Protein AF-A0A844SK25-F1 (afdb_monomer_lite)

pLDDT: mean 80.5, std 13.1, range [42.94, 95.69]

Foldseek 3Di:
DEEEEAEDPDPVVVVCVPVQVVVVYHYHYDDLPDQLLVSLVVCVVPVHPYYHHDPVSCVRNVVVNVVCVVVPPD

Radius of gyration: 12.13 Å; chains: 1; bounding box: 25×33×24 Å

Structure (mmCIF, N/CA/C/O backbone):
data_AF-A0A844SK25-F1
#
_entry.id   AF-A0A844SK25-F1
#
loop_
_atom_site.group_PDB
_atom_site.id
_atom_site.type_symbol
_atom_site.label_atom_id
_atom_site.label_alt_id
_atom_site.label_comp_id
_atom_site.label_asym_id
_atom_site.label_entity_id
_atom_site.label_seq_id
_atom_site.pdbx_PDB_ins_code
_atom_site.Cartn_x
_atom_site.Cartn_y
_atom_site.Cartn_z
_atom_site.occupancy
_atom_site.B_iso_or_equiv
_atom_site.auth_seq_id
_atom_site.auth_comp_id
_atom_site.auth_asym_id
_atom_site.auth_atom_id
_atom_site.pdbx_PDB_model_num
ATOM 1 N N . MET A 1 1 ? -9.807 4.387 10.631 1.00 81.31 1 MET A N 1
ATOM 2 C CA . MET A 1 1 ? -9.478 3.338 9.637 1.00 81.31 1 MET A CA 1
ATOM 3 C C . MET A 1 1 ? -8.075 3.602 9.125 1.00 81.31 1 MET A C 1
ATOM 5 O O . MET A 1 1 ? -7.773 4.760 8.854 1.00 81.31 1 MET A O 1
ATOM 9 N N . ARG A 1 2 ? -7.229 2.573 9.036 1.00 87.62 2 ARG A N 1
ATOM 10 C CA . ARG A 1 2 ? -5.878 2.683 8.478 1.00 87.62 2 ARG A CA 1
ATOM 11 C C . ARG A 1 2 ? -5.796 1.972 7.133 1.00 87.62 2 ARG A C 1
ATOM 13 O O . ARG A 1 2 ? -6.395 0.906 6.969 1.00 87.62 2 ARG A O 1
ATOM 20 N N . VAL A 1 3 ? -5.110 2.602 6.186 1.00 88.69 3 VAL A N 1
ATOM 21 C CA . VAL A 1 3 ? -4.897 2.097 4.830 1.00 88.69 3 VAL A CA 1
ATOM 22 C C . VAL A 1 3 ? -3.398 2.017 4.587 1.00 88.69 3 VAL A C 1
ATOM 24 O O . VAL A 1 3 ? -2.720 3.044 4.540 1.00 88.69 3 VAL A O 1
ATOM 27 N N . ALA A 1 4 ? -2.896 0.800 4.409 1.00 90.31 4 ALA A N 1
ATOM 28 C CA . ALA A 1 4 ? -1.517 0.552 4.038 1.00 90.31 4 ALA A CA 1
ATOM 29 C C . ALA A 1 4 ? -1.313 0.687 2.530 1.00 90.31 4 ALA A C 1
ATOM 31 O O . ALA A 1 4 ? -2.161 0.291 1.727 1.00 90.31 4 ALA A O 1
ATOM 32 N N . THR A 1 5 ? -0.149 1.198 2.140 1.00 91.12 5 THR A N 1
ATOM 33 C CA . THR A 1 5 ? 0.271 1.285 0.742 1.00 91.12 5 THR A CA 1
ATOM 34 C C . THR A 1 5 ? 1.695 0.778 0.571 1.00 91.12 5 THR A C 1
ATOM 36 O O . THR A 1 5 ? 2.591 1.129 1.337 1.00 91.12 5 THR A O 1
ATOM 39 N N . LEU A 1 6 ? 1.895 -0.044 -0.454 1.00 90.56 6 LEU A N 1
ATOM 40 C CA . LEU A 1 6 ? 3.173 -0.609 -0.860 1.00 90.56 6 LEU A CA 1
ATOM 41 C C . LEU A 1 6 ? 3.298 -0.474 -2.378 1.00 90.56 6 LEU A C 1
ATOM 43 O O . LEU A 1 6 ? 2.900 -1.355 -3.141 1.00 90.56 6 LEU A O 1
ATOM 47 N N . ALA A 1 7 ? 3.815 0.664 -2.820 1.00 89.56 7 ALA A N 1
ATOM 48 C CA . ALA A 1 7 ? 3.952 0.984 -4.231 1.00 89.56 7 ALA A CA 1
ATOM 49 C C . ALA A 1 7 ? 5.232 1.780 -4.489 1.00 89.56 7 ALA A C 1
ATOM 51 O O . ALA A 1 7 ? 5.837 2.346 -3.576 1.00 89.56 7 ALA A O 1
ATOM 52 N N . TRP A 1 8 ? 5.651 1.804 -5.752 1.00 88.81 8 TRP A N 1
ATOM 53 C CA . TRP A 1 8 ? 6.689 2.720 -6.208 1.00 88.81 8 TRP A CA 1
ATOM 54 C C . TRP A 1 8 ? 6.142 4.140 -6.319 1.00 88.81 8 TRP A C 1
ATOM 56 O O . TRP A 1 8 ? 4.932 4.339 -6.463 1.00 88.81 8 TRP A O 1
ATOM 66 N N . ASN A 1 9 ? 7.054 5.115 -6.346 1.00 89.00 9 ASN A N 1
ATOM 67 C CA . ASN A 1 9 ? 6.707 6.509 -6.589 1.00 89.00 9 ASN A CA 1
ATOM 68 C C . ASN A 1 9 ? 6.107 6.660 -7.996 1.00 89.00 9 ASN A C 1
ATOM 70 O O . ASN A 1 9 ? 6.812 6.702 -9.003 1.00 89.00 9 ASN A O 1
ATOM 74 N N . SER A 1 10 ? 4.782 6.664 -8.047 1.00 89.19 10 SER A N 1
ATOM 75 C CA . SER A 1 10 ? 3.966 6.665 -9.253 1.00 89.19 10 SER A CA 1
ATOM 76 C C . SER A 1 10 ? 2.764 7.574 -9.029 1.00 89.19 10 SER A C 1
ATOM 78 O O . SER A 1 10 ? 2.379 7.827 -7.886 1.00 89.19 10 SER A O 1
ATOM 80 N N . HIS A 1 11 ? 2.132 8.031 -10.113 1.00 92.94 11 HIS A N 1
ATOM 81 C CA . HIS A 1 11 ? 0.937 8.877 -10.011 1.00 92.94 11 HIS A CA 1
ATOM 82 C C . HIS A 1 11 ? -0.166 8.219 -9.166 1.00 92.94 11 HIS A C 1
ATOM 84 O O . HIS A 1 11 ? -0.760 8.877 -8.324 1.00 92.94 11 HIS A O 1
ATOM 90 N N . ARG A 1 12 ? -0.360 6.899 -9.296 1.00 90.81 12 ARG A N 1
ATOM 91 C CA . ARG A 1 12 ? -1.348 6.141 -8.508 1.00 90.81 12 ARG A CA 1
ATOM 92 C C . ARG A 1 12 ? -1.027 6.125 -7.021 1.00 90.81 12 ARG A C 1
ATOM 94 O O . ARG A 1 12 ? -1.927 6.135 -6.188 1.00 90.81 12 ARG A O 1
ATOM 101 N N . HIS A 1 13 ? 0.258 6.079 -6.669 1.00 93.06 13 HIS A N 1
ATOM 102 C CA . HIS A 1 13 ? 0.646 6.148 -5.264 1.00 93.06 13 HIS A CA 1
ATOM 103 C C . HIS A 1 13 ? 0.387 7.548 -4.714 1.00 93.06 13 HIS A C 1
ATOM 105 O O . HIS A 1 13 ? -0.181 7.668 -3.633 1.00 93.06 13 HIS A O 1
ATOM 111 N N . LEU A 1 14 ? 0.698 8.593 -5.488 1.00 94.56 14 LEU A N 1
ATOM 112 C CA . LEU A 1 14 ? 0.378 9.976 -5.128 1.00 94.56 14 LEU A CA 1
ATOM 113 C C . LEU A 1 14 ? -1.135 10.201 -4.957 1.00 94.56 14 LEU A C 1
ATOM 115 O O . LEU A 1 14 ? -1.549 10.883 -4.024 1.00 94.56 14 LEU A O 1
ATOM 119 N N . GLU A 1 15 ? -1.971 9.592 -5.798 1.00 95.12 15 GLU A N 1
ATOM 120 C CA . GLU A 1 15 ? -3.429 9.630 -5.633 1.00 95.12 15 GLU A CA 1
ATOM 121 C C . GLU A 1 15 ? -3.858 9.069 -4.272 1.00 95.12 15 GLU A C 1
ATOM 123 O O . GLU A 1 15 ? -4.673 9.687 -3.593 1.00 95.12 15 GLU A O 1
ATOM 128 N N . LEU A 1 16 ? -3.270 7.957 -3.817 1.00 92.94 16 LEU A N 1
ATOM 129 C CA . LEU A 1 16 ? -3.540 7.405 -2.483 1.00 92.94 16 LEU A CA 1
ATOM 130 C C . LEU A 1 16 ? -3.052 8.329 -1.360 1.00 92.94 16 LEU A C 1
ATOM 132 O O . LEU A 1 16 ? -3.724 8.428 -0.332 1.00 92.94 16 LEU A O 1
ATOM 136 N N . TYR A 1 17 ? -1.935 9.039 -1.567 1.00 93.25 17 TYR A N 1
ATOM 137 C CA . TYR A 1 17 ? -1.449 10.057 -0.628 1.00 93.25 17 TYR A CA 1
ATOM 138 C C . TYR A 1 17 ? -2.467 11.165 -0.366 1.00 93.25 17 TYR A C 1
ATOM 140 O O . TYR A 1 17 ? -2.520 11.690 0.744 1.00 93.25 17 TYR A O 1
ATOM 148 N N . LEU A 1 18 ? -3.282 11.496 -1.366 1.00 94.88 18 LEU A N 1
ATOM 149 C CA . LEU A 1 18 ? -4.295 12.541 -1.272 1.00 94.88 18 LEU A CA 1
ATOM 150 C C . LEU A 1 18 ? -5.661 11.973 -0.866 1.00 94.88 18 LEU A C 1
ATOM 152 O O . LEU A 1 18 ? -6.297 12.477 0.055 1.00 94.88 18 LEU A O 1
ATOM 156 N N . ALA A 1 19 ? -6.099 10.892 -1.511 1.00 94.56 19 ALA A N 1
ATOM 157 C CA . ALA A 1 19 ? -7.429 10.323 -1.325 1.00 94.56 19 ALA A CA 1
ATOM 158 C C . ALA A 1 19 ? -7.644 9.758 0.086 1.00 94.56 19 ALA A C 1
ATOM 160 O O . ALA A 1 19 ? -8.692 9.997 0.684 1.00 94.56 19 ALA A O 1
ATOM 161 N N . VAL A 1 20 ? -6.661 9.037 0.642 1.00 94.06 20 VAL A N 1
ATOM 162 C CA . VAL A 1 20 ? -6.817 8.360 1.941 1.00 94.06 20 VAL A CA 1
ATOM 163 C C . VAL A 1 20 ? -7.042 9.364 3.084 1.00 94.06 20 VAL A C 1
ATOM 165 O O . VAL A 1 20 ? -8.036 9.207 3.800 1.00 94.06 20 VAL A O 1
ATOM 168 N N . PRO A 1 21 ? -6.223 10.426 3.242 1.00 93.44 21 PRO A N 1
ATOM 169 C CA . PRO A 1 21 ? -6.506 11.475 4.222 1.00 93.44 21 PRO A CA 1
ATOM 170 C C . PRO A 1 21 ? -7.821 12.216 3.957 1.00 93.44 21 PRO A C 1
ATOM 172 O O . PRO A 1 21 ? -8.561 12.484 4.901 1.00 93.44 21 PRO A O 1
ATOM 175 N N . CYS A 1 22 ? -8.157 12.505 2.692 1.00 95.69 22 CYS A N 1
ATOM 176 C CA . CYS A 1 22 ? -9.421 13.164 2.336 1.00 95.69 22 CYS A CA 1
ATOM 177 C C . CYS A 1 22 ? -10.663 12.347 2.731 1.00 95.69 22 CYS A C 1
ATOM 179 O O . CYS A 1 22 ? -11.716 12.923 2.988 1.00 95.69 22 CYS A O 1
ATOM 181 N N . MET A 1 23 ? -10.547 11.021 2.824 1.00 94.06 23 MET A N 1
ATOM 182 C CA . MET A 1 23 ? -11.607 10.134 3.315 1.00 94.06 23 MET A CA 1
ATOM 183 C C . MET A 1 23 ? -11.663 10.028 4.852 1.00 94.06 23 MET A C 1
ATOM 185 O O . MET A 1 23 ? -12.457 9.253 5.384 1.00 94.06 23 MET A O 1
ATOM 189 N N . GLY A 1 24 ? -10.814 10.758 5.585 1.00 92.75 24 GLY A N 1
ATOM 190 C CA . GLY A 1 24 ? -10.709 10.666 7.046 1.00 92.75 24 GLY A CA 1
ATOM 191 C C . GLY A 1 24 ? -9.990 9.403 7.538 1.00 92.75 24 GLY A C 1
ATOM 192 O O . GLY A 1 24 ? -10.119 9.025 8.705 1.00 92.75 24 GLY A O 1
ATOM 193 N N . ALA A 1 25 ? -9.249 8.721 6.661 1.00 92.56 25 ALA A N 1
ATOM 194 C CA . ALA A 1 25 ? -8.440 7.561 7.009 1.00 92.56 25 ALA A CA 1
ATOM 195 C C . ALA A 1 25 ? -6.964 7.942 7.187 1.00 92.56 25 ALA A C 1
ATOM 197 O O . ALA A 1 25 ? -6.477 8.941 6.663 1.00 92.56 25 ALA A O 1
ATOM 198 N N . VAL A 1 26 ? -6.234 7.118 7.938 1.00 91.00 26 VAL A N 1
ATOM 199 C CA . VAL A 1 26 ? -4.791 7.287 8.131 1.00 91.00 26 VAL A CA 1
ATOM 200 C C . VAL A 1 26 ? -4.057 6.481 7.071 1.00 91.00 26 VAL A C 1
ATOM 202 O O . VAL A 1 26 ? -4.271 5.274 6.946 1.00 91.00 26 VAL A O 1
ATOM 205 N N . LEU A 1 27 ? -3.178 7.152 6.332 1.00 91.12 27 LEU A N 1
ATOM 206 C CA . LEU A 1 27 ? -2.308 6.523 5.353 1.00 91.12 27 LEU A CA 1
ATOM 207 C C . LEU A 1 27 ? -1.041 5.985 6.024 1.00 91.12 27 LEU A C 1
ATOM 209 O O . LEU A 1 27 ? -0.268 6.741 6.609 1.00 91.12 27 LEU A O 1
ATOM 213 N N . HIS A 1 28 ? -0.807 4.687 5.881 1.00 89.50 28 HIS A N 1
ATOM 214 C CA . HIS A 1 28 ? 0.413 4.011 6.296 1.00 89.50 28 HIS A CA 1
ATOM 215 C C . HIS A 1 28 ? 1.216 3.639 5.044 1.00 89.50 28 HIS A C 1
ATOM 217 O O . HIS A 1 28 ? 0.738 2.928 4.163 1.00 89.50 28 HIS A O 1
ATOM 223 N N . THR A 1 29 ? 2.432 4.163 4.913 1.00 89.62 29 THR A N 1
ATOM 224 C CA . THR A 1 29 ? 3.278 3.926 3.734 1.00 89.62 29 THR A CA 1
ATOM 225 C C . THR A 1 29 ? 4.401 2.968 4.091 1.00 89.62 29 THR A C 1
ATOM 227 O O . THR A 1 29 ? 5.222 3.247 4.961 1.00 89.62 29 THR A O 1
ATOM 230 N N . ILE A 1 30 ? 4.420 1.812 3.430 1.00 87.19 30 ILE A N 1
ATOM 231 C CA . ILE A 1 30 ? 5.420 0.773 3.650 1.00 87.19 30 ILE A CA 1
ATOM 232 C C . ILE A 1 30 ? 6.540 0.966 2.635 1.00 87.19 30 ILE A C 1
ATOM 234 O O . ILE A 1 30 ? 6.310 1.070 1.429 1.00 87.19 30 ILE A O 1
ATOM 238 N N . ASN A 1 31 ? 7.778 0.995 3.121 1.00 86.19 31 ASN A N 1
ATOM 239 C CA . ASN A 1 31 ? 8.937 1.134 2.256 1.00 86.19 31 ASN A CA 1
ATOM 240 C C . ASN A 1 31 ? 9.159 -0.154 1.446 1.00 86.19 31 ASN A C 1
ATOM 242 O O . ASN A 1 31 ? 9.549 -1.185 1.989 1.00 86.19 31 ASN A O 1
ATOM 246 N N . ALA A 1 32 ? 8.979 -0.074 0.128 1.00 78.81 32 ALA A N 1
ATOM 247 C CA . ALA A 1 32 ? 9.183 -1.191 -0.795 1.00 78.81 32 ALA A CA 1
ATOM 248 C C . ALA A 1 32 ? 10.637 -1.699 -0.882 1.00 78.81 32 ALA A C 1
ATOM 250 O O . ALA A 1 32 ? 10.884 -2.719 -1.516 1.00 78.81 32 ALA A O 1
ATOM 251 N N . ARG A 1 33 ? 11.606 -1.005 -0.262 1.00 80.81 33 ARG A N 1
ATOM 252 C CA . ARG A 1 33 ? 13.008 -1.453 -0.164 1.00 80.81 33 ARG A CA 1
ATOM 253 C C . ARG A 1 33 ? 13.271 -2.434 0.985 1.00 80.81 33 ARG A C 1
ATOM 255 O O . ARG A 1 33 ? 14.380 -2.952 1.074 1.00 80.81 33 ARG A O 1
ATOM 262 N N . LEU A 1 34 ? 12.303 -2.65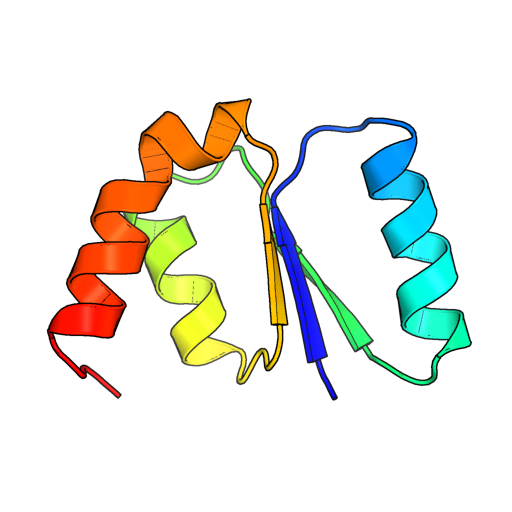2 1.876 1.00 81.06 34 LEU A N 1
ATOM 263 C CA . LEU A 1 34 ? 12.400 -3.666 2.930 1.00 81.06 34 LEU A CA 1
ATOM 264 C C . LEU A 1 34 ? 12.418 -5.079 2.328 1.00 81.06 34 LEU A C 1
ATOM 266 O O . LEU A 1 34 ? 11.920 -5.306 1.224 1.00 81.06 34 LEU A O 1
ATOM 270 N N . GLN A 1 35 ? 12.981 -6.044 3.059 1.00 77.12 35 GLN A N 1
ATOM 271 C CA . GLN A 1 35 ? 12.915 -7.442 2.638 1.00 77.12 35 GLN A CA 1
ATOM 272 C C . GLN A 1 35 ? 11.464 -7.938 2.662 1.00 77.12 35 GLN A C 1
ATOM 274 O O . GLN A 1 35 ? 10.660 -7.517 3.495 1.00 77.12 35 GLN A O 1
ATOM 279 N N . ALA A 1 36 ? 11.129 -8.858 1.754 1.00 76.12 36 ALA A N 1
ATOM 280 C CA . ALA A 1 36 ? 9.760 -9.344 1.575 1.00 76.12 36 ALA A CA 1
ATOM 281 C C . ALA A 1 36 ? 9.134 -9.885 2.875 1.00 76.12 36 ALA A C 1
ATOM 283 O O . ALA A 1 36 ? 7.960 -9.636 3.151 1.00 76.12 36 ALA A O 1
ATOM 284 N N . LEU A 1 37 ? 9.943 -10.556 3.700 1.00 76.06 37 LEU A N 1
ATOM 285 C CA . LEU A 1 37 ? 9.527 -11.090 4.994 1.00 76.06 37 LEU A CA 1
ATOM 286 C C . LEU A 1 37 ? 9.127 -9.987 5.988 1.00 76.06 37 LEU A C 1
ATOM 288 O O . LEU A 1 37 ? 8.140 -10.133 6.706 1.00 76.06 37 LEU A O 1
ATOM 292 N N . ASP A 1 38 ? 9.861 -8.875 6.018 1.00 79.25 38 ASP A N 1
ATOM 293 C CA . ASP A 1 38 ? 9.572 -7.751 6.914 1.00 79.25 38 ASP A CA 1
ATOM 294 C C . ASP A 1 38 ? 8.349 -6.966 6.443 1.00 79.25 38 ASP 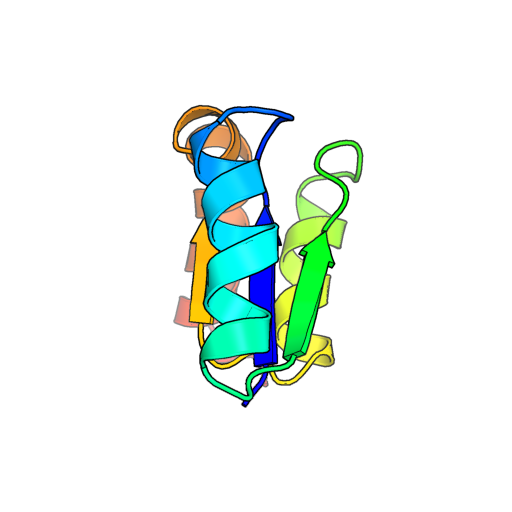A C 1
ATOM 296 O O . ASP A 1 38 ? 7.502 -6.574 7.246 1.00 79.25 38 ASP A O 1
ATOM 300 N N . ILE A 1 39 ? 8.196 -6.815 5.125 1.00 77.88 39 ILE A N 1
ATOM 301 C CA . ILE A 1 39 ? 6.996 -6.228 4.525 1.00 77.88 39 ILE A CA 1
ATOM 302 C C . ILE A 1 39 ? 5.753 -7.030 4.920 1.00 77.88 39 ILE A C 1
ATOM 304 O O . ILE A 1 39 ? 4.746 -6.440 5.299 1.00 77.88 39 ILE A O 1
ATOM 308 N N . ALA A 1 40 ? 5.818 -8.364 4.900 1.00 75.31 40 ALA A N 1
ATOM 309 C CA . ALA A 1 40 ? 4.700 -9.221 5.298 1.00 75.31 40 ALA A CA 1
ATOM 310 C C . ALA A 1 40 ? 4.378 -9.163 6.810 1.00 75.31 40 ALA A C 1
ATOM 312 O O . ALA A 1 40 ? 3.319 -9.637 7.237 1.00 75.31 40 ALA A O 1
ATOM 313 N N . ARG A 1 41 ? 5.263 -8.588 7.638 1.00 71.19 41 ARG A N 1
ATOM 314 C CA . ARG A 1 41 ? 5.055 -8.399 9.086 1.00 71.19 41 ARG A CA 1
ATOM 315 C C . ARG A 1 41 ? 4.367 -7.082 9.439 1.00 71.19 41 ARG A C 1
ATOM 317 O O . ARG A 1 41 ? 3.683 -7.028 10.457 1.00 71.19 41 ARG A O 1
ATOM 324 N N . LEU A 1 42 ? 4.494 -6.057 8.598 1.00 70.88 42 LEU A N 1
ATOM 325 C CA . LEU A 1 42 ? 3.967 -4.715 8.868 1.00 70.88 42 LEU A CA 1
ATOM 326 C C . LEU A 1 42 ? 2.427 -4.632 8.911 1.00 70.88 42 LEU A C 1
ATOM 328 O O . LEU A 1 42 ? 1.919 -4.097 9.897 1.00 70.88 42 LEU A O 1
ATOM 332 N N . PRO A 1 43 ? 1.665 -5.186 7.941 1.00 65.94 43 PRO A N 1
ATOM 333 C CA . PRO A 1 43 ? 0.202 -5.094 7.955 1.00 65.94 43 PRO A CA 1
ATOM 334 C C . PRO A 1 43 ? -0.436 -5.771 9.174 1.00 65.94 43 PRO A C 1
ATOM 336 O O . PRO A 1 43 ? -1.428 -5.277 9.698 1.00 65.94 43 PRO A O 1
ATOM 339 N N . ALA A 1 44 ? 0.158 -6.874 9.649 1.00 64.19 44 ALA A N 1
ATOM 340 C CA . ALA A 1 44 ? -0.329 -7.613 10.817 1.00 64.19 44 ALA A CA 1
ATOM 341 C C . ALA A 1 44 ? -0.179 -6.809 12.118 1.00 64.19 44 ALA A C 1
ATOM 343 O O . ALA A 1 44 ? -1.018 -6.904 13.005 1.00 64.19 44 ALA A O 1
ATOM 344 N N . HIS A 1 45 ? 0.869 -5.990 12.227 1.00 61.53 45 HIS A N 1
ATOM 345 C CA . HIS A 1 45 ? 1.124 -5.202 13.432 1.00 61.53 45 HIS A CA 1
ATOM 346 C C . HIS A 1 45 ? 0.410 -3.842 13.435 1.00 61.53 45 HIS A C 1
ATOM 348 O O . HIS A 1 45 ? 0.203 -3.249 14.488 1.00 61.53 45 HIS A O 1
ATOM 354 N N . ALA A 1 46 ? 0.045 -3.327 12.260 1.00 63.50 46 ALA A N 1
ATOM 355 C CA . ALA A 1 46 ? -0.463 -1.966 12.103 1.00 63.50 46 ALA A CA 1
ATOM 356 C C . ALA A 1 46 ? -2.001 -1.838 12.147 1.00 63.50 46 ALA A C 1
ATOM 358 O O . ALA A 1 46 ? -2.515 -0.726 12.014 1.00 63.50 46 ALA A O 1
ATOM 359 N N . GLU A 1 47 ? -2.738 -2.940 12.356 1.00 70.19 47 GLU A N 1
ATOM 360 C CA . GLU A 1 47 ? -4.214 -2.989 12.297 1.00 70.19 47 GLU A CA 1
ATOM 361 C C . GLU A 1 47 ? -4.782 -2.366 11.000 1.00 70.19 47 GLU A C 1
ATOM 363 O O . GLU A 1 47 ? -5.856 -1.748 10.977 1.00 70.19 47 GLU A O 1
ATOM 368 N N . ASP A 1 48 ? -4.039 -2.491 9.897 1.00 78.31 48 ASP A N 1
ATOM 369 C CA . ASP A 1 48 ? -4.432 -1.932 8.609 1.00 78.31 48 ASP A CA 1
ATOM 370 C C . ASP A 1 48 ? -5.638 -2.697 8.050 1.00 78.31 48 ASP A C 1
ATOM 372 O O . ASP A 1 48 ? -5.617 -3.917 7.899 1.00 78.31 48 ASP A O 1
ATOM 376 N N . ARG A 1 49 ? -6.714 -1.973 7.717 1.00 79.25 49 ARG A N 1
ATOM 377 C CA . ARG A 1 49 ? -7.956 -2.587 7.209 1.00 79.25 49 ARG A CA 1
ATOM 378 C C . ARG A 1 49 ? -7.923 -2.859 5.710 1.00 79.25 49 ARG A C 1
ATOM 380 O O . ARG A 1 49 ? -8.705 -3.665 5.219 1.00 79.25 49 ARG A O 1
ATOM 387 N N . VAL A 1 50 ? -7.075 -2.140 4.980 1.00 84.31 50 VAL A N 1
ATOM 388 C CA . VAL A 1 50 ? -6.923 -2.238 3.524 1.00 84.31 50 VAL A CA 1
ATOM 389 C C . VAL A 1 50 ? -5.445 -2.086 3.189 1.00 84.31 50 VAL A C 1
ATOM 391 O O . VAL A 1 50 ? -4.783 -1.210 3.742 1.00 84.31 50 VAL A O 1
ATOM 394 N N . LEU A 1 51 ? -4.949 -2.909 2.265 1.00 86.56 51 LEU A N 1
ATOM 395 C CA . LEU A 1 51 ? -3.585 -2.850 1.746 1.00 86.56 51 LEU A CA 1
ATOM 396 C C . LEU A 1 51 ? -3.621 -2.665 0.223 1.00 86.56 51 LEU A C 1
ATOM 398 O O . LEU A 1 51 ? -4.083 -3.543 -0.504 1.00 86.56 51 LEU A O 1
ATOM 402 N N . PHE A 1 52 ? -3.098 -1.540 -0.262 1.00 88.69 52 PHE A N 1
ATOM 403 C CA . PHE A 1 52 ? -2.843 -1.315 -1.685 1.00 88.69 52 PHE A CA 1
ATOM 404 C C . PHE A 1 52 ? -1.415 -1.727 -2.025 1.00 88.69 52 PHE A C 1
ATOM 406 O O . PHE A 1 52 ? -0.466 -1.201 -1.446 1.00 88.69 52 PHE A O 1
ATOM 413 N N . VAL A 1 53 ? -1.254 -2.633 -2.990 1.00 87.88 53 VAL A N 1
ATOM 414 C CA . VAL A 1 53 ? 0.061 -3.111 -3.438 1.00 87.88 53 VAL A CA 1
ATOM 415 C C . VAL A 1 53 ? 0.217 -2.906 -4.937 1.00 87.88 53 VAL A C 1
ATOM 417 O O . VAL A 1 53 ? -0.673 -3.253 -5.714 1.00 87.88 53 VAL A O 1
ATOM 420 N N . ASP A 1 54 ? 1.364 -2.377 -5.357 1.00 88.44 54 ASP A N 1
ATOM 421 C CA . ASP A 1 54 ? 1.719 -2.330 -6.772 1.00 88.44 54 ASP A CA 1
ATOM 422 C C . ASP A 1 54 ? 1.939 -3.746 -7.327 1.00 88.44 54 ASP A C 1
ATOM 424 O O . ASP A 1 54 ? 2.591 -4.590 -6.711 1.00 88.44 54 ASP A O 1
ATOM 428 N N . ARG A 1 55 ? 1.432 -4.009 -8.536 1.00 86.88 55 ARG A N 1
ATOM 429 C CA . ARG A 1 55 ? 1.501 -5.333 -9.175 1.00 86.88 55 ARG A CA 1
ATOM 430 C C . ARG A 1 55 ? 2.933 -5.856 -9.318 1.00 86.88 55 ARG A C 1
ATOM 432 O O . ARG A 1 55 ? 3.144 -7.065 -9.231 1.00 86.88 55 ARG A O 1
ATOM 439 N N . SER A 1 56 ? 3.899 -4.975 -9.563 1.00 85.94 56 SER A N 1
ATOM 440 C CA . SER A 1 56 ? 5.305 -5.366 -9.698 1.00 85.94 56 SER A CA 1
ATOM 441 C C . SER A 1 56 ? 5.888 -5.876 -8.378 1.00 85.94 56 SER A C 1
ATOM 443 O O . SER A 1 56 ? 6.656 -6.834 -8.386 1.00 85.94 56 SER A O 1
ATOM 445 N N . ILE A 1 57 ? 5.460 -5.302 -7.249 1.00 84.00 57 ILE A N 1
ATOM 446 C CA . ILE A 1 57 ? 5.881 -5.700 -5.902 1.00 84.00 57 ILE A CA 1
ATOM 447 C C . ILE A 1 57 ? 5.107 -6.944 -5.451 1.00 84.00 57 ILE A C 1
ATOM 449 O O . ILE A 1 57 ? 5.692 -7.853 -4.865 1.00 84.00 57 ILE A O 1
ATOM 453 N N . TRP A 1 58 ? 3.818 -7.042 -5.797 1.00 84.69 58 TRP A N 1
ATOM 454 C CA . 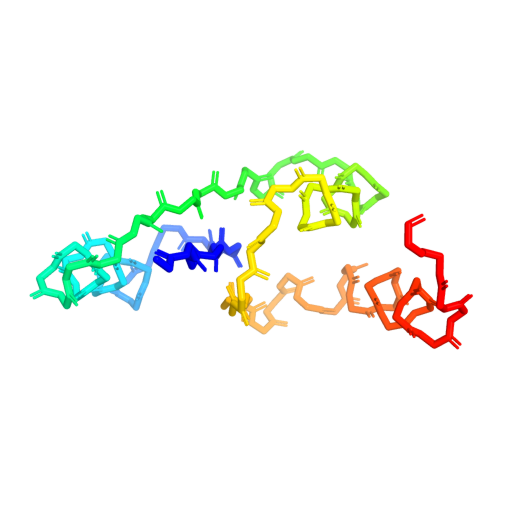TRP A 1 58 ? 2.968 -8.190 -5.464 1.00 84.69 58 TRP A CA 1
ATOM 455 C C . TRP A 1 58 ? 3.571 -9.532 -5.893 1.00 84.69 58 TRP A C 1
ATOM 457 O O . TRP A 1 58 ? 3.422 -10.520 -5.186 1.00 84.69 58 TRP A O 1
ATOM 467 N N . ARG A 1 59 ? 4.310 -9.588 -7.008 1.00 81.12 59 ARG A N 1
ATOM 468 C CA . ARG A 1 59 ? 4.998 -10.823 -7.423 1.00 81.12 59 ARG A CA 1
ATOM 469 C C . ARG A 1 59 ? 6.026 -11.329 -6.410 1.00 81.12 59 ARG A C 1
ATOM 471 O O . ARG A 1 59 ? 6.231 -12.533 -6.328 1.00 81.12 59 ARG A O 1
ATOM 478 N N . THR A 1 60 ? 6.658 -10.430 -5.665 1.00 80.19 60 THR A N 1
ATOM 479 C CA . THR A 1 60 ? 7.730 -10.762 -4.720 1.00 80.19 60 THR A CA 1
ATOM 480 C C . THR A 1 60 ? 7.190 -11.019 -3.316 1.00 80.19 60 THR A C 1
ATOM 482 O O . THR A 1 60 ? 7.654 -11.929 -2.641 1.00 80.19 60 THR A O 1
ATOM 485 N N . VAL A 1 61 ? 6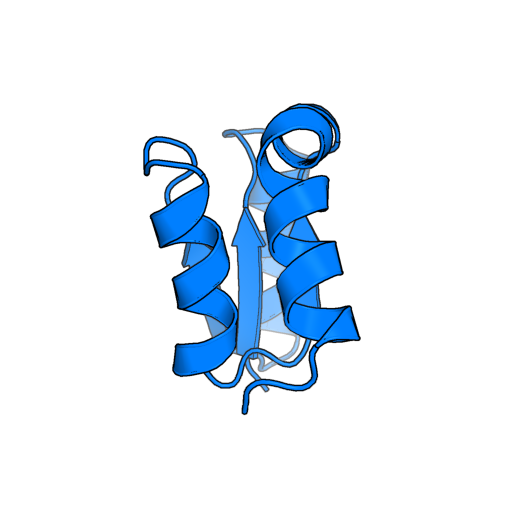.201 -10.238 -2.869 1.00 78.75 61 VAL A N 1
ATOM 486 C CA . VAL A 1 61 ? 5.643 -10.326 -1.500 1.00 78.75 61 VAL A CA 1
ATOM 487 C C . VAL A 1 61 ? 4.297 -11.038 -1.412 1.00 78.75 61 VAL A C 1
ATOM 489 O O . VAL A 1 61 ? 3.879 -11.412 -0.321 1.00 78.75 61 VAL A O 1
ATOM 492 N N . GLY A 1 62 ? 3.602 -11.239 -2.531 1.00 76.62 62 GLY A N 1
ATOM 493 C CA . GLY A 1 62 ? 2.251 -11.801 -2.553 1.00 76.62 62 GLY A CA 1
ATOM 494 C C . GLY A 1 62 ? 2.187 -13.213 -1.985 1.00 76.62 62 GLY A C 1
ATOM 495 O O . GLY A 1 62 ? 1.245 -13.525 -1.267 1.00 76.62 62 GLY A O 1
ATOM 496 N N . THR A 1 63 ? 3.215 -14.032 -2.223 1.00 73.94 63 THR A N 1
ATOM 497 C CA . THR A 1 63 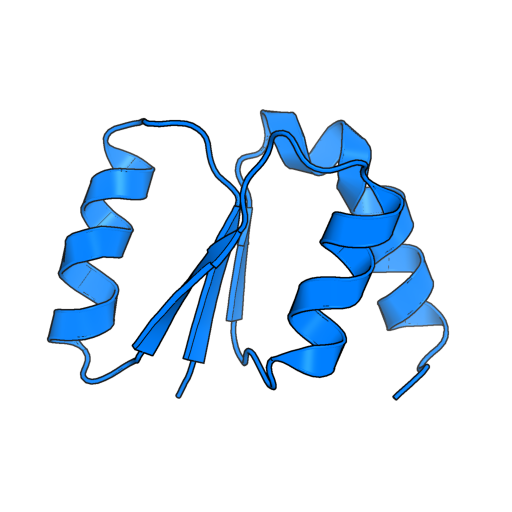? 3.324 -15.377 -1.639 1.00 73.94 63 THR A CA 1
ATOM 498 C C . THR A 1 63 ? 3.419 -15.310 -0.115 1.00 73.94 63 THR A C 1
ATOM 500 O O . THR A 1 63 ? 2.649 -15.973 0.567 1.00 73.94 63 THR A O 1
ATOM 503 N N . GLU A 1 64 ? 4.279 -14.450 0.434 1.00 73.94 64 GLU A N 1
ATOM 504 C CA . GLU A 1 64 ? 4.453 -14.290 1.887 1.00 73.94 64 GLU A CA 1
ATOM 505 C C . GLU A 1 64 ? 3.193 -13.727 2.568 1.00 73.94 64 GLU A C 1
ATOM 507 O O . GLU A 1 64 ? 2.775 -14.202 3.626 1.00 73.94 64 GLU A O 1
ATOM 512 N N . ILE A 1 65 ? 2.537 -12.745 1.938 1.00 73.31 65 ILE A N 1
ATOM 513 C CA . ILE A 1 65 ? 1.286 -12.150 2.435 1.00 73.31 65 ILE A CA 1
ATOM 514 C C . ILE A 1 65 ? 0.136 -13.167 2.379 1.00 73.31 65 ILE A C 1
ATOM 516 O O . ILE A 1 65 ? -0.649 -13.265 3.324 1.00 73.31 65 ILE A O 1
ATOM 520 N N . ALA A 1 66 ? 0.016 -13.927 1.286 1.00 69.31 66 ALA A N 1
ATOM 521 C CA . ALA A 1 66 ? -1.027 -14.936 1.127 1.00 69.31 66 ALA A CA 1
ATOM 522 C C . ALA A 1 66 ? -0.833 -16.108 2.095 1.00 69.31 66 ALA A C 1
ATOM 524 O O . ALA A 1 66 ? -1.803 -16.537 2.715 1.00 69.31 66 ALA A O 1
ATOM 525 N N . LEU A 1 67 ? 0.406 -16.579 2.279 1.00 60.50 67 LEU A N 1
ATOM 526 C CA . LEU A 1 67 ? 0.726 -17.624 3.251 1.00 60.50 67 LEU A CA 1
ATOM 527 C C . LEU A 1 67 ? 0.344 -17.179 4.669 1.00 60.50 67 LEU A C 1
ATOM 529 O O . LEU A 1 67 ? -0.371 -17.902 5.354 1.00 60.50 67 LEU A O 1
ATOM 533 N N . ARG A 1 68 ? 0.714 -15.966 5.105 1.00 61.91 68 ARG A N 1
ATOM 534 C CA . ARG A 1 68 ? 0.356 -15.493 6.458 1.00 61.91 68 ARG A CA 1
ATOM 535 C C . ARG A 1 68 ? -1.153 -15.340 6.671 1.00 61.91 68 ARG A C 1
ATOM 537 O O . ARG A 1 68 ? -1.640 -15.722 7.731 1.00 61.91 68 ARG A O 1
ATOM 544 N N . ASN A 1 69 ? -1.893 -14.848 5.675 1.00 61.34 69 ASN A N 1
ATOM 545 C CA . ASN A 1 69 ? -3.355 -14.747 5.764 1.00 61.34 69 ASN A CA 1
ATOM 546 C C . ASN A 1 69 ? -4.044 -16.123 5.737 1.00 61.34 69 ASN A C 1
ATOM 548 O O . ASN A 1 69 ? -5.034 -16.319 6.436 1.00 61.34 69 ASN A O 1
ATOM 552 N N . ALA A 1 70 ? -3.517 -17.086 4.973 1.00 53.72 70 ALA A N 1
ATOM 553 C CA . ALA A 1 70 ? -4.036 -18.453 4.931 1.00 53.72 70 ALA A CA 1
ATOM 554 C C . ALA A 1 70 ? -3.771 -19.231 6.233 1.00 53.72 70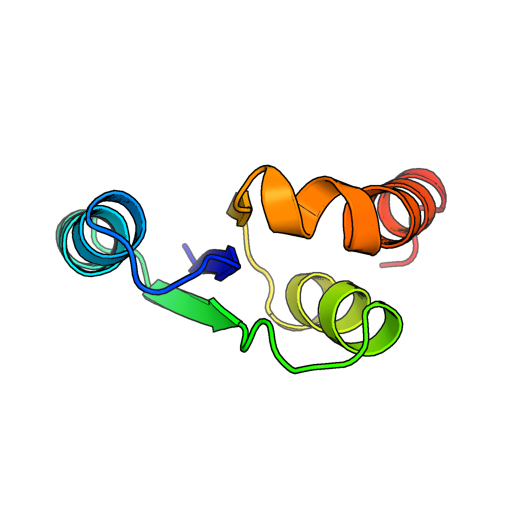 ALA A C 1
ATOM 556 O O . ALA A 1 70 ? -4.566 -20.093 6.596 1.00 53.72 70 ALA A O 1
ATOM 557 N N . PHE A 1 71 ? -2.686 -18.912 6.949 1.00 49.12 71 PHE A N 1
ATOM 558 C CA . PHE A 1 71 ? -2.334 -19.550 8.222 1.00 49.12 71 PHE A CA 1
ATOM 559 C C . PHE A 1 71 ? -2.886 -18.845 9.469 1.00 49.12 71 PHE A C 1
ATOM 561 O O . PHE A 1 71 ? -2.580 -19.286 10.573 1.00 49.12 71 PHE A O 1
ATOM 568 N N . GLY A 1 72 ? -3.711 -17.796 9.329 1.00 45.06 72 GLY A N 1
ATOM 569 C CA . GLY A 1 72 ? -4.476 -17.224 10.447 1.00 45.06 72 GLY A CA 1
ATOM 570 C C . GLY A 1 72 ? -3.632 -16.832 11.663 1.00 45.06 72 GLY A C 1
ATOM 571 O O . GLY A 1 72 ? -4.103 -16.928 12.795 1.00 45.06 72 GLY A O 1
ATOM 572 N N . VAL A 1 73 ? -2.376 -16.433 11.449 1.00 44.72 73 VAL A N 1
ATOM 573 C CA . VAL A 1 73 ? -1.529 -15.941 12.537 1.00 44.72 73 VAL A CA 1
ATOM 574 C C . VAL A 1 73 ? -1.920 -14.490 12.782 1.00 44.72 73 VAL A C 1
ATOM 576 O O . VAL A 1 73 ? -1.420 -13.583 12.113 1.00 44.72 73 VAL A O 1
ATOM 579 N N . HIS A 1 74 ? -2.885 -14.330 13.688 1.00 42.94 74 HIS A N 1
ATOM 580 C CA . HIS A 1 74 ? -3.118 -13.098 14.434 1.00 42.94 74 HIS A CA 1
ATOM 581 C C . HIS A 1 74 ? -1.820 -12.616 15.093 1.00 42.94 74 HIS A C 1
ATOM 583 O O . HIS A 1 74 ? -1.064 -13.473 15.611 1.00 42.94 74 HIS A O 1
#

Organism: NCBI:txid280333

Sequence (74 aa):
MRVATLAWNSHRHLELYLAVPCMGAVLHTINARLQALDIARLPAHAEDRVLFVDRSIWRTVGTEIALRNAFGVH

InterPro domains:
  IPR000873 AMP-dependent synthetase/ligase domain [PF00501] (2-55)
  IPR042099 ANL, N-terminal domain [G3DSA:3.40.50.12780] (1-71)

Secondary structure (DSSP, 8-state):
-EEEEE--SSHHHHHHHHHHHHTTPEEEE--TTS-HHHHTTHHHHTT-SEEEE-HHHHHHHHHHHHHHHHTT--